Protein AF-A0ABD0Q1V4-F1 (afdb_monomer_lite)

Sequence (177 aa):
PLLLDLQPQPKQLVPVAAMATPCLLPTGIITTSSQIPTLVTSPVLCKVTPKLNPSTSCSTDTPLPSLPSKPVPMVTRQPLKRRLRHLRLNSMASRVAQQQGQAEERTALLRNFLTAQEERTRLDEQHQRKADARERRKEKTAQAMADAMGRMATALELISSKQDTIIALLQRLADKH

Radius of gyration: 46.89 Å; chains: 1; bounding box: 86×59×137 Å

Foldseek 3Di:
DDDDDDDDDDDDPDPDDPPDDDDDDDDDDDDDDDDDDDDDDDDDDDDDDDDDDDDDDDDDDDDDDDDDDDDDDPPPDDDPPDCPVVVVVCVVVVVVVVVVVVVVVVVVVVVVVVVVVVVVVVVVVVVVVVVVVVVVVVVVVVVVVVVVVVVVVVVVVVVVVVVVVVVVVVVVVVVVD

Organism: Cirrhinus mrigala (NCBI:txid683832)

Structure (mmCIF, N/CA/C/O backbone):
data_AF-A0ABD0Q1V4-F1
#
_entry.id   AF-A0ABD0Q1V4-F1
#
loop_
_atom_site.group_PDB
_atom_site.id
_atom_site.type_symbol
_atom_site.label_atom_id
_atom_site.label_alt_id
_atom_site.label_comp_id
_atom_site.label_asym_id
_atom_site.label_entity_id
_atom_site.label_seq_id
_atom_site.pdbx_PDB_ins_code
_atom_site.Cartn_x
_atom_site.Cartn_y
_atom_site.Cartn_z
_atom_site.occupancy
_atom_site.B_iso_or_equiv
_atom_site.auth_seq_id
_atom_site.auth_comp_id
_atom_site.auth_asym_id
_atom_site.auth_atom_id
_atom_site.pdbx_PDB_model_num
ATOM 1 N N . PRO A 1 1 ? -21.249 34.616 -33.218 1.00 43.22 1 PRO A N 1
ATOM 2 C CA . PRO A 1 1 ? -20.906 36.057 -33.316 1.00 43.22 1 PRO A CA 1
ATOM 3 C C . PRO A 1 1 ? -20.458 36.581 -31.937 1.00 43.22 1 PRO A C 1
ATOM 5 O O . PRO A 1 1 ? -21.297 36.814 -31.079 1.00 43.22 1 PRO A O 1
ATOM 8 N N . LEU A 1 2 ? -19.183 36.377 -31.583 1.00 42.44 2 LEU A N 1
ATOM 9 C CA . LEU A 1 2 ? -18.075 37.356 -31.671 1.00 42.44 2 LEU A CA 1
ATOM 10 C C . LEU A 1 2 ? -18.280 38.562 -30.727 1.00 42.44 2 LEU A C 1
ATOM 12 O O . LEU A 1 2 ? -19.199 39.340 -30.938 1.00 42.44 2 LEU A O 1
ATOM 16 N N . LEU A 1 3 ? -17.594 38.576 -29.573 1.00 43.97 3 LEU A N 1
ATOM 17 C CA . LEU A 1 3 ? -16.261 39.185 -29.318 1.00 43.97 3 LEU A CA 1
ATOM 18 C C . LEU A 1 3 ? -16.422 40.695 -29.030 1.00 43.97 3 LEU A C 1
ATOM 20 O O . LEU A 1 3 ? -16.755 41.443 -29.939 1.00 43.97 3 LEU A O 1
ATOM 24 N N . LEU A 1 4 ? -16.357 41.153 -27.773 1.00 47.81 4 LEU A N 1
ATOM 25 C CA . LEU A 1 4 ? -15.242 41.884 -27.115 1.00 47.81 4 LEU A CA 1
ATOM 26 C C . LEU A 1 4 ? -15.895 42.653 -25.932 1.00 47.81 4 LEU A C 1
ATOM 28 O O . LEU A 1 4 ? -17.060 43.015 -26.047 1.00 47.81 4 LEU A O 1
ATOM 32 N N . ASP A 1 5 ? -15.302 42.983 -24.789 1.00 41.81 5 ASP A N 1
ATOM 33 C CA . ASP A 1 5 ? -13.950 42.841 -24.261 1.00 41.81 5 ASP A CA 1
ATOM 34 C C . ASP A 1 5 ? -14.024 42.912 -22.721 1.00 41.81 5 ASP A C 1
ATOM 36 O O . ASP A 1 5 ? -14.937 43.512 -22.148 1.00 41.81 5 ASP A O 1
ATOM 40 N N . LEU A 1 6 ? -13.043 42.298 -22.068 1.00 45.06 6 LEU A N 1
ATOM 41 C CA . LEU A 1 6 ? -12.808 42.261 -20.627 1.00 45.06 6 LEU A CA 1
ATOM 42 C C . LEU A 1 6 ? -11.942 43.456 -20.189 1.00 45.06 6 LEU A C 1
ATOM 44 O O . LEU A 1 6 ? -10.862 43.640 -20.737 1.00 45.06 6 LEU A O 1
ATOM 48 N N . GLN A 1 7 ? -12.290 44.128 -19.084 1.00 44.94 7 GLN A N 1
ATOM 49 C CA . GLN A 1 7 ? -11.381 44.336 -17.936 1.00 44.94 7 GLN A CA 1
ATOM 50 C C . GLN A 1 7 ? -12.097 45.056 -16.782 1.00 44.94 7 GLN A C 1
ATOM 52 O O . GLN A 1 7 ? -12.839 46.009 -17.009 1.00 44.94 7 GLN A O 1
ATOM 57 N N . PRO A 1 8 ? -11.855 44.633 -15.530 1.00 46.47 8 PRO A N 1
ATOM 58 C CA . PRO A 1 8 ? -10.797 45.302 -14.773 1.00 46.47 8 PRO A CA 1
ATOM 59 C C . PRO A 1 8 ? -9.867 44.336 -14.024 1.00 46.47 8 PRO A C 1
ATOM 61 O O . PRO A 1 8 ? -10.282 43.324 -13.466 1.00 46.47 8 PRO A O 1
ATOM 64 N N . GLN A 1 9 ? -8.586 44.703 -13.998 1.00 51.25 9 GLN A N 1
ATOM 65 C CA . GLN A 1 9 ? -7.518 44.097 -13.199 1.00 51.25 9 GLN A CA 1
ATOM 66 C C . GLN A 1 9 ? -7.818 44.112 -11.694 1.00 51.25 9 GLN A C 1
ATOM 68 O O . GLN A 1 9 ? -8.135 45.166 -11.136 1.00 51.25 9 GLN A O 1
ATOM 73 N N . PRO A 1 10 ? -7.504 43.006 -11.002 1.00 49.03 10 PRO A N 1
ATOM 74 C CA . PRO A 1 10 ? -6.795 43.133 -9.741 1.00 49.03 10 PRO A CA 1
ATOM 75 C C . PRO A 1 10 ? -5.570 42.210 -9.678 1.00 49.03 10 PRO A C 1
ATOM 77 O O . PRO A 1 10 ? -5.674 40.990 -9.631 1.00 49.03 10 PRO A O 1
ATOM 80 N N . LYS A 1 11 ? -4.408 42.865 -9.599 1.00 46.91 11 LYS A N 1
ATOM 81 C CA . LYS A 1 11 ? -3.263 42.546 -8.731 1.00 46.91 11 LYS A CA 1
ATOM 82 C C . LYS A 1 11 ? -2.881 41.060 -8.647 1.00 46.91 11 LYS A C 1
ATOM 84 O O . LYS A 1 11 ? -3.355 40.318 -7.792 1.00 46.91 11 LYS A O 1
ATOM 89 N N . GLN A 1 12 ? -1.895 40.699 -9.468 1.00 48.97 12 GLN A N 1
ATOM 90 C CA . GLN A 1 12 ? -0.971 39.588 -9.232 1.00 48.97 12 GLN A CA 1
ATOM 91 C C . GLN A 1 12 ? -0.490 39.576 -7.771 1.00 48.97 12 GLN A C 1
ATOM 93 O O . GLN A 1 12 ? 0.355 40.374 -7.370 1.00 48.97 12 GLN A O 1
ATOM 98 N N . LEU A 1 13 ? -1.006 38.636 -6.985 1.00 53.12 13 LEU A N 1
ATOM 99 C CA . LEU A 1 13 ? -0.357 38.140 -5.778 1.00 53.12 13 LEU A CA 1
ATOM 100 C C . LEU A 1 13 ? 0.402 36.881 -6.184 1.00 53.12 13 LEU A C 1
ATOM 102 O O . LEU A 1 13 ? -0.150 35.787 -6.252 1.00 53.12 13 LEU A O 1
ATOM 106 N N . VAL A 1 14 ? 1.675 37.067 -6.521 1.00 54.62 14 VAL A N 1
ATOM 107 C CA . VAL A 1 14 ? 2.634 35.969 -6.639 1.00 54.62 14 VAL A CA 1
ATOM 108 C C . VAL A 1 14 ? 2.811 35.379 -5.235 1.00 54.62 14 VAL A C 1
ATOM 110 O O . VAL A 1 14 ? 3.162 36.130 -4.321 1.00 54.62 14 VAL A O 1
ATOM 113 N N . PRO A 1 15 ? 2.608 34.070 -5.011 1.00 55.38 15 PRO A N 1
ATOM 114 C CA . PRO A 1 15 ? 3.081 33.436 -3.793 1.00 55.38 15 PRO A CA 1
ATOM 115 C C . PRO A 1 15 ? 4.610 33.421 -3.861 1.00 55.38 15 PRO A C 1
ATOM 117 O O . PRO A 1 15 ? 5.211 32.615 -4.571 1.00 55.38 15 PRO A O 1
ATOM 120 N N . VAL A 1 16 ? 5.248 34.362 -3.166 1.00 54.53 16 VAL A N 1
ATOM 121 C CA . VAL A 1 16 ? 6.689 34.321 -2.914 1.00 54.53 16 VAL A CA 1
ATOM 122 C C . VAL A 1 16 ? 6.963 33.039 -2.136 1.00 54.53 16 VAL A C 1
ATOM 124 O O . VAL A 1 16 ? 6.457 32.843 -1.032 1.00 54.53 16 VAL A O 1
ATOM 127 N N . ALA A 1 17 ? 7.725 32.143 -2.755 1.00 54.28 17 ALA A N 1
ATOM 128 C CA . ALA A 1 17 ? 8.193 30.915 -2.145 1.00 54.28 17 ALA A CA 1
ATOM 129 C C . ALA A 1 17 ? 8.937 31.242 -0.842 1.00 54.28 17 ALA A C 1
ATOM 131 O O . ALA A 1 17 ? 9.959 31.929 -0.855 1.00 54.28 17 ALA A O 1
ATOM 132 N N . ALA A 1 18 ? 8.433 30.739 0.285 1.00 52.31 18 ALA A N 1
ATOM 133 C CA . ALA A 1 18 ? 9.180 30.717 1.531 1.00 52.31 18 ALA A CA 1
ATOM 134 C C . ALA A 1 18 ? 10.331 29.712 1.376 1.00 52.31 18 ALA A C 1
ATOM 136 O O . ALA A 1 18 ? 10.175 28.510 1.583 1.00 52.31 18 ALA A O 1
ATOM 137 N N . MET A 1 19 ? 11.484 30.215 0.940 1.00 51.59 19 MET A N 1
ATOM 138 C CA . MET A 1 19 ? 12.753 29.501 0.972 1.00 51.59 19 MET A CA 1
ATOM 139 C C . MET A 1 19 ? 13.145 29.314 2.439 1.00 51.59 19 MET A C 1
ATOM 141 O O . MET A 1 19 ? 13.582 30.256 3.095 1.00 51.59 19 MET A O 1
ATOM 145 N N . ALA A 1 20 ? 12.953 28.107 2.971 1.00 50.97 20 ALA A N 1
ATOM 146 C CA . ALA A 1 20 ? 13.526 27.737 4.255 1.00 50.97 20 ALA A CA 1
ATOM 147 C C . ALA A 1 20 ? 15.045 27.602 4.079 1.00 50.97 20 ALA A C 1
ATOM 149 O O . ALA A 1 20 ? 15.543 26.688 3.421 1.00 50.97 20 ALA A O 1
ATOM 150 N N . THR A 1 21 ? 15.768 28.562 4.638 1.00 59.69 21 THR A N 1
ATOM 151 C CA . THR A 1 21 ? 17.221 28.587 4.761 1.00 59.69 21 THR A CA 1
ATOM 152 C C . THR A 1 21 ? 17.714 27.381 5.571 1.00 59.69 21 THR A C 1
ATOM 154 O O . THR A 1 21 ? 17.243 27.165 6.689 1.00 59.69 21 THR A O 1
ATOM 157 N N . PRO A 1 22 ? 18.687 26.596 5.074 1.00 53.34 22 PRO A N 1
ATOM 158 C CA . PRO A 1 22 ? 19.409 25.662 5.919 1.00 53.34 22 PRO A CA 1
ATOM 159 C C . PRO A 1 22 ? 20.390 26.464 6.779 1.00 53.34 22 PRO A C 1
ATOM 161 O O . PRO A 1 22 ? 21.301 27.114 6.265 1.00 53.34 22 PRO A O 1
ATOM 164 N N . CYS A 1 23 ? 20.193 26.446 8.096 1.00 55.69 23 CYS A N 1
ATOM 165 C CA . CYS A 1 23 ? 21.126 27.047 9.043 1.00 55.69 23 CYS A CA 1
ATOM 166 C C . CYS A 1 23 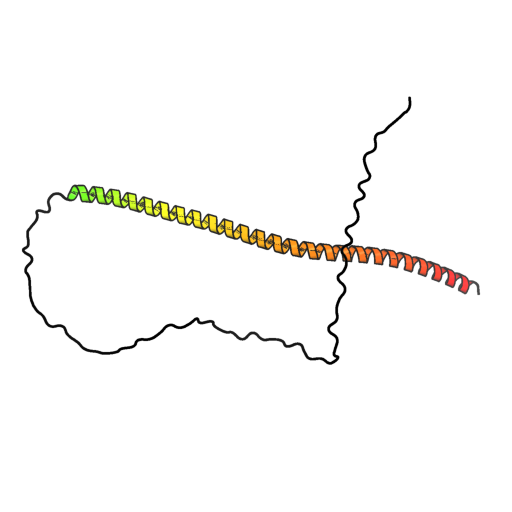? 22.460 26.289 8.993 1.00 55.69 23 CYS A C 1
ATOM 168 O O . CYS A 1 23 ? 22.610 25.212 9.571 1.00 55.69 23 CYS A O 1
ATOM 170 N N . LEU A 1 24 ? 23.424 26.860 8.274 1.00 58.19 24 LEU A N 1
ATOM 171 C CA . LEU A 1 24 ? 24.824 26.462 8.288 1.00 58.19 24 LEU A CA 1
ATOM 172 C C . LEU A 1 24 ? 25.509 27.020 9.553 1.00 58.19 24 LEU A C 1
ATOM 174 O O . LEU A 1 24 ? 25.728 28.222 9.621 1.00 58.19 24 LEU A O 1
ATOM 178 N N . LEU A 1 25 ? 25.897 26.103 10.461 1.00 61.34 25 LEU A N 1
ATOM 179 C CA . LEU A 1 25 ? 27.177 26.043 11.220 1.00 61.34 25 LEU A CA 1
ATOM 180 C C . LEU A 1 25 ? 27.446 27.144 12.298 1.00 61.34 25 LEU A C 1
ATOM 182 O O . LEU A 1 25 ? 26.962 28.260 12.152 1.00 61.34 25 LEU A O 1
ATOM 186 N N . PRO A 1 26 ? 28.182 26.863 13.413 1.00 53.41 26 PRO A N 1
ATOM 187 C CA . PRO A 1 26 ? 29.597 26.471 13.351 1.00 53.41 26 PRO A CA 1
ATOM 188 C C . PRO A 1 26 ? 30.080 25.368 14.318 1.00 53.41 26 PRO A C 1
ATOM 190 O O . PRO A 1 26 ? 29.887 25.401 15.528 1.00 53.41 26 PRO A O 1
ATOM 193 N N . THR A 1 27 ? 30.800 24.418 13.724 1.00 52.09 27 THR A N 1
ATOM 194 C CA . THR A 1 27 ? 32.202 24.095 14.039 1.00 52.09 27 THR A CA 1
ATOM 195 C C . THR A 1 27 ? 32.625 24.021 15.516 1.00 52.09 27 THR A C 1
ATOM 197 O O . THR A 1 27 ? 33.026 25.010 16.121 1.00 52.09 27 THR A O 1
ATOM 200 N N . GLY A 1 28 ? 32.706 22.786 16.018 1.00 47.50 28 GLY A N 1
ATOM 201 C CA . GLY A 1 28 ? 33.617 22.359 17.083 1.00 47.50 28 GLY A CA 1
ATOM 202 C C . GLY A 1 28 ? 34.617 21.328 16.544 1.00 47.50 28 GLY A C 1
ATOM 203 O O . GLY A 1 28 ? 34.459 20.132 16.750 1.00 47.50 28 GLY A O 1
ATOM 204 N N . ILE A 1 29 ? 35.594 21.812 15.777 1.00 62.06 29 ILE A N 1
ATOM 205 C CA . ILE A 1 29 ? 36.976 21.295 15.629 1.00 62.06 29 ILE A CA 1
ATOM 206 C C . ILE A 1 29 ? 37.485 20.835 17.018 1.00 62.06 29 ILE A C 1
ATOM 208 O O . ILE A 1 29 ? 37.253 21.561 17.975 1.00 62.06 29 ILE A O 1
ATOM 212 N N . ILE A 1 30 ? 38.158 19.716 17.318 1.00 52.66 30 ILE A N 1
ATOM 213 C CA . ILE A 1 30 ? 39.175 18.814 16.727 1.00 52.66 30 ILE A CA 1
ATOM 214 C C . ILE A 1 30 ? 39.084 17.560 17.663 1.00 52.66 30 ILE A C 1
ATOM 216 O O . ILE A 1 30 ? 38.812 17.743 18.844 1.00 52.66 30 ILE A O 1
ATOM 220 N N . THR A 1 31 ? 39.171 16.284 17.276 1.00 42.50 31 THR A N 1
ATOM 221 C CA . THR A 1 31 ? 40.415 15.517 17.092 1.00 42.50 31 THR A CA 1
ATOM 222 C C . THR A 1 31 ? 40.096 14.068 16.719 1.00 42.50 31 THR A C 1
ATOM 224 O O . THR A 1 31 ? 39.156 13.436 17.189 1.00 42.50 31 THR A O 1
ATOM 227 N N . THR A 1 32 ? 40.944 13.565 15.837 1.00 61.38 32 THR A N 1
ATOM 228 C CA . THR A 1 32 ? 41.193 12.170 15.491 1.00 61.38 32 THR A CA 1
ATOM 229 C C . THR A 1 32 ? 41.228 11.221 16.691 1.00 61.38 32 THR A C 1
ATOM 231 O O . THR A 1 32 ? 41.825 11.562 17.709 1.00 61.38 32 THR A O 1
ATOM 234 N N . SER A 1 33 ? 40.759 9.986 16.478 1.00 43.41 33 SER A N 1
ATOM 235 C CA . SER A 1 33 ? 41.461 8.730 16.811 1.00 43.41 33 SER A CA 1
ATOM 236 C C . SER A 1 33 ? 40.540 7.666 17.419 1.00 43.41 33 SER A C 1
ATOM 238 O O . SER A 1 33 ? 40.002 7.836 18.504 1.00 43.41 33 SER A O 1
ATOM 240 N N . SER A 1 34 ? 40.481 6.540 16.704 1.00 42.34 34 SER A N 1
ATOM 241 C CA . SER A 1 34 ? 40.524 5.175 17.240 1.00 42.34 34 SER A CA 1
ATOM 242 C C . SER A 1 34 ? 39.370 4.659 18.111 1.00 42.34 34 SER A C 1
ATOM 244 O O . SER A 1 34 ? 39.276 4.992 19.281 1.00 42.34 34 SER A O 1
ATOM 246 N N . GLN A 1 35 ? 38.608 3.738 17.496 1.00 59.34 35 GLN A N 1
ATOM 247 C CA . GLN A 1 35 ? 38.128 2.433 17.998 1.00 59.34 35 GLN A CA 1
ATOM 248 C C . GLN A 1 35 ? 37.440 2.330 19.381 1.00 59.34 35 GLN A C 1
ATOM 250 O O . GLN A 1 35 ? 37.555 3.165 20.261 1.00 59.34 35 GLN A O 1
ATOM 255 N N . ILE A 1 36 ? 36.856 1.141 19.596 1.00 53.62 36 ILE A N 1
ATOM 256 C CA . ILE A 1 36 ? 36.465 0.529 20.885 1.00 53.62 36 ILE A CA 1
ATOM 257 C C . ILE A 1 36 ? 34.945 0.711 21.177 1.00 53.62 36 ILE A C 1
ATOM 259 O O . ILE A 1 36 ? 34.342 1.703 20.778 1.00 53.62 36 ILE A O 1
ATOM 263 N N . PRO A 1 37 ? 34.252 -0.294 21.749 1.00 50.59 37 PRO A N 1
ATOM 264 C CA . PRO A 1 37 ? 33.746 -1.474 21.058 1.00 50.59 37 PRO A CA 1
ATOM 265 C C . PRO A 1 37 ? 32.254 -1.708 21.394 1.00 50.59 37 PRO A C 1
ATOM 267 O O . PRO A 1 37 ? 31.644 -1.049 22.236 1.00 50.59 37 PRO A O 1
ATOM 270 N N . THR A 1 38 ? 31.648 -2.711 20.773 1.00 55.84 38 THR A N 1
ATOM 271 C CA . THR A 1 38 ? 30.322 -3.220 21.137 1.00 55.84 38 THR A CA 1
ATOM 272 C C . THR A 1 38 ? 30.344 -3.793 22.564 1.00 55.84 38 THR A C 1
ATOM 274 O O . THR A 1 38 ? 30.820 -4.905 22.774 1.00 55.84 38 THR A O 1
ATOM 277 N N . LEU A 1 39 ? 29.838 -3.054 23.558 1.00 48.53 39 LEU A N 1
ATOM 278 C CA . LEU A 1 39 ? 29.559 -3.596 24.892 1.00 48.53 39 LEU A CA 1
ATOM 279 C C . LEU A 1 39 ? 28.113 -4.096 24.947 1.00 48.53 39 LEU A C 1
ATOM 281 O O . LEU A 1 39 ? 27.155 -3.327 25.012 1.00 48.53 39 LEU A O 1
ATOM 285 N N . VAL A 1 40 ? 27.983 -5.420 24.894 1.00 53.19 40 VAL A N 1
ATOM 286 C CA . VAL A 1 40 ? 26.767 -6.161 25.224 1.00 53.19 40 VAL A CA 1
ATOM 287 C C . VAL A 1 40 ? 26.559 -6.059 26.735 1.00 53.19 40 VAL A C 1
ATOM 289 O O . VAL A 1 40 ? 27.326 -6.628 27.509 1.00 53.19 40 VAL A O 1
ATOM 292 N N . THR A 1 41 ? 25.521 -5.345 27.163 1.00 46.09 41 THR A N 1
ATOM 293 C CA . THR A 1 41 ? 25.112 -5.309 28.572 1.00 46.09 41 THR A CA 1
ATOM 294 C C . THR A 1 41 ? 24.092 -6.417 28.828 1.00 46.09 41 THR A C 1
ATOM 296 O O . THR A 1 41 ? 22.956 -6.358 28.363 1.00 46.09 41 THR A O 1
ATOM 299 N N . SER A 1 42 ? 24.528 -7.441 29.563 1.00 45.56 42 SER A N 1
ATOM 300 C CA . SER A 1 42 ? 23.693 -8.505 30.135 1.00 45.56 42 SER A CA 1
ATOM 301 C C . SER A 1 42 ? 22.731 -7.944 31.201 1.00 45.56 42 SER A C 1
ATOM 303 O O . SER A 1 42 ? 23.135 -7.049 31.950 1.00 45.56 42 SER A O 1
ATOM 305 N N . PRO A 1 43 ? 21.482 -8.439 31.326 1.00 54.41 43 PRO A N 1
ATOM 306 C CA . PRO A 1 43 ? 20.559 -7.968 32.349 1.00 54.41 43 PRO A CA 1
ATOM 307 C C . PRO A 1 43 ? 20.801 -8.708 33.673 1.00 54.41 43 PRO A C 1
ATOM 309 O O . PRO A 1 43 ? 20.554 -9.908 33.781 1.00 54.41 43 PRO A O 1
ATOM 312 N N . VAL A 1 44 ? 21.229 -7.981 34.709 1.00 46.31 44 VAL A N 1
ATOM 313 C CA . VAL A 1 44 ? 21.154 -8.454 36.098 1.00 46.31 44 VAL A CA 1
ATOM 314 C C . VAL A 1 44 ? 19.947 -7.818 36.785 1.00 46.31 44 VAL A C 1
ATOM 316 O O . VAL A 1 44 ? 19.738 -6.608 36.774 1.00 46.31 44 VAL A O 1
ATOM 319 N N . LEU A 1 45 ? 19.151 -8.711 37.359 1.00 51.16 45 LEU A N 1
ATOM 320 C CA . LEU A 1 45 ? 17.968 -8.532 38.186 1.00 51.16 45 LEU A CA 1
ATOM 321 C C . LEU A 1 45 ? 18.227 -7.590 39.381 1.00 51.16 45 LEU A C 1
ATOM 323 O O . LEU A 1 45 ? 19.002 -7.935 40.269 1.00 51.16 45 LEU A O 1
ATOM 327 N N . CYS A 1 46 ? 17.512 -6.464 39.471 1.00 37.97 46 CYS A N 1
ATOM 328 C CA . CYS A 1 46 ? 17.480 -5.637 40.683 1.00 37.97 46 CYS A CA 1
ATOM 329 C C . CYS A 1 46 ? 16.038 -5.406 41.148 1.00 37.97 46 CYS A C 1
ATOM 331 O O . CYS A 1 46 ? 15.246 -4.724 40.498 1.00 37.97 46 CYS A O 1
ATOM 333 N N . LYS A 1 47 ? 15.715 -5.997 42.306 1.00 44.81 47 LYS A N 1
ATOM 334 C CA . LYS A 1 47 ? 14.527 -5.696 43.110 1.00 44.81 47 LYS A CA 1
ATOM 335 C C . LYS A 1 47 ? 14.598 -4.249 43.606 1.00 44.81 47 LYS A C 1
ATOM 337 O O . LYS A 1 47 ? 15.628 -3.829 44.125 1.00 44.81 47 LYS A O 1
ATOM 342 N N . VAL A 1 48 ? 13.487 -3.526 43.504 1.00 41.28 48 VAL A N 1
ATOM 343 C CA . VAL A 1 48 ? 13.322 -2.183 44.073 1.00 41.28 48 VAL A CA 1
ATOM 344 C C . VAL A 1 48 ? 12.611 -2.288 45.421 1.00 41.28 48 VAL A C 1
ATOM 346 O O . VAL A 1 48 ? 11.518 -2.844 45.512 1.00 41.28 48 VAL A O 1
ATOM 349 N N . THR A 1 49 ? 13.219 -1.712 46.454 1.00 49.34 49 THR A N 1
ATOM 350 C CA . THR A 1 49 ? 12.567 -1.264 47.692 1.00 49.34 49 THR A CA 1
ATOM 351 C C . THR A 1 49 ? 12.547 0.272 47.721 1.00 49.34 49 THR A C 1
ATOM 353 O O . THR A 1 49 ? 13.502 0.906 47.272 1.00 49.34 49 THR A O 1
ATOM 356 N N . PRO A 1 50 ? 11.503 0.899 48.287 1.00 47.22 50 PRO A N 1
ATOM 357 C CA . PRO A 1 50 ? 11.586 2.241 48.872 1.00 47.22 50 PRO A CA 1
ATOM 358 C C . PRO A 1 50 ? 11.333 2.142 50.393 1.00 47.22 50 PRO A C 1
ATOM 360 O O . PRO A 1 50 ? 10.454 1.404 50.820 1.00 47.22 50 PRO A O 1
ATOM 363 N N . LYS A 1 51 ? 12.172 2.669 51.292 1.00 38.62 51 LYS A N 1
ATOM 364 C CA . LYS A 1 51 ? 12.554 4.060 51.639 1.00 38.62 51 LYS A CA 1
ATOM 365 C C . LYS A 1 51 ? 11.984 4.394 53.036 1.00 38.62 51 LYS A C 1
ATOM 367 O O . LYS A 1 51 ? 10.824 4.127 53.316 1.00 38.62 51 LYS A O 1
ATOM 372 N N . LEU A 1 52 ? 12.868 4.906 53.898 1.00 40.88 52 LEU A N 1
ATOM 373 C CA . LEU A 1 52 ? 12.789 5.012 55.365 1.00 40.88 52 LEU A CA 1
ATOM 374 C C . LEU A 1 52 ? 11.694 5.938 55.929 1.00 40.88 52 LEU A C 1
ATOM 376 O O . LEU A 1 52 ? 11.433 6.992 55.354 1.00 40.88 52 LEU A O 1
ATOM 380 N N . ASN A 1 53 ? 11.232 5.626 57.152 1.00 40.41 53 ASN A N 1
ATOM 381 C CA . ASN A 1 53 ? 11.143 6.582 58.275 1.00 40.41 53 ASN A CA 1
ATOM 382 C C . ASN A 1 53 ? 11.053 5.851 59.646 1.00 40.41 53 ASN A C 1
ATOM 384 O O . ASN A 1 53 ? 10.884 4.632 59.642 1.00 40.41 53 ASN A O 1
ATOM 388 N N . PRO A 1 54 ? 11.290 6.517 60.800 1.00 49.50 54 PRO A N 1
ATOM 389 C CA . PRO A 1 54 ? 12.221 6.032 61.816 1.00 49.50 54 PRO A CA 1
ATOM 390 C C . PRO A 1 54 ? 11.559 5.496 63.102 1.00 49.50 54 PRO A C 1
ATOM 392 O O . PRO A 1 54 ? 10.480 5.919 63.497 1.00 49.50 54 PRO A O 1
ATOM 395 N N . SER A 1 55 ? 12.289 4.569 63.730 1.00 42.47 55 SER A N 1
ATOM 396 C CA . SER A 1 55 ? 12.462 4.254 65.159 1.00 42.47 55 SER A CA 1
ATOM 397 C C . SER A 1 55 ? 11.367 4.623 66.169 1.00 42.47 55 SER A C 1
ATOM 399 O O . SER A 1 55 ? 11.080 5.796 66.365 1.00 42.47 55 SER A O 1
ATOM 401 N N . THR A 1 56 ? 10.929 3.648 66.978 1.00 35.38 56 THR A N 1
ATOM 402 C CA . THR A 1 56 ? 11.259 3.573 68.423 1.00 35.38 56 THR A CA 1
ATOM 403 C C . THR A 1 56 ? 10.896 2.180 68.951 1.00 35.38 56 THR A C 1
ATOM 405 O O . THR A 1 56 ? 9.755 1.737 68.875 1.00 35.38 56 THR A O 1
ATOM 408 N N . SER A 1 57 ? 11.908 1.487 69.462 1.00 40.28 57 SER A N 1
ATOM 409 C CA . SER A 1 57 ? 11.828 0.223 70.193 1.00 40.28 57 SER A CA 1
ATOM 410 C C . SER A 1 57 ? 11.551 0.508 71.666 1.00 40.28 57 SER A C 1
ATOM 412 O O . SER A 1 57 ? 12.179 1.417 72.193 1.00 40.28 57 SER A O 1
ATOM 414 N N . CYS A 1 58 ? 10.727 -0.308 72.330 1.00 34.25 58 CYS A N 1
ATOM 415 C CA . CYS A 1 58 ? 10.952 -0.714 73.721 1.00 34.25 58 CYS A CA 1
ATOM 416 C C . CYS A 1 58 ? 10.160 -1.988 74.052 1.00 34.25 58 CYS A C 1
ATOM 418 O O . CYS A 1 58 ? 8.933 -2.005 74.077 1.00 34.25 58 CYS A O 1
ATOM 420 N N . SER A 1 59 ? 10.930 -3.044 74.307 1.00 37.12 59 SER A N 1
ATOM 421 C CA . SER A 1 59 ? 10.609 -4.196 75.149 1.00 37.12 59 SER A CA 1
ATOM 422 C C . SER A 1 59 ? 10.127 -3.752 76.537 1.00 37.12 59 SER A C 1
ATOM 424 O O . SER A 1 59 ? 10.566 -2.695 76.991 1.00 37.12 59 SER A O 1
ATOM 426 N N . THR A 1 60 ? 9.281 -4.545 77.211 1.00 35.12 60 THR A N 1
ATOM 427 C CA . THR A 1 60 ? 9.445 -5.010 78.613 1.00 35.12 60 THR A CA 1
ATOM 428 C C . THR A 1 60 ? 8.197 -5.793 79.054 1.00 35.12 60 THR A C 1
ATOM 430 O O . THR A 1 60 ? 7.082 -5.278 79.025 1.00 35.12 60 THR A O 1
ATOM 433 N N . ASP A 1 61 ? 8.417 -7.040 79.476 1.00 43.38 61 ASP A N 1
ATOM 434 C CA . ASP A 1 61 ? 7.507 -7.885 80.258 1.00 43.38 61 ASP A CA 1
ATOM 435 C C . ASP A 1 61 ? 7.090 -7.223 81.578 1.00 43.38 61 ASP A C 1
ATOM 437 O O . ASP A 1 61 ? 7.953 -6.722 82.293 1.00 43.38 61 ASP A O 1
ATOM 441 N N . THR A 1 62 ? 5.817 -7.321 81.986 1.00 42.53 62 THR A N 1
ATOM 442 C CA . THR A 1 62 ? 5.419 -7.624 83.387 1.00 42.53 62 THR A CA 1
ATOM 443 C C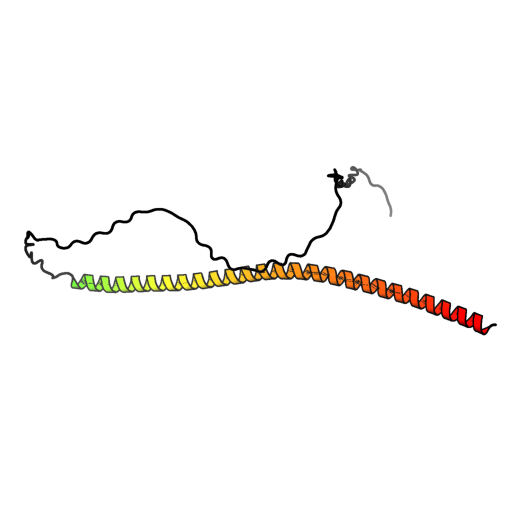 . THR A 1 62 ? 3.896 -7.849 83.527 1.00 42.53 62 THR A C 1
ATOM 445 O O . THR A 1 62 ? 3.124 -7.322 82.725 1.00 42.53 62 THR A O 1
ATOM 448 N N . PRO A 1 63 ? 3.440 -8.652 84.517 1.00 51.62 63 PRO A N 1
ATOM 449 C CA . PRO A 1 63 ? 2.069 -9.153 84.630 1.00 51.62 63 PRO A CA 1
ATOM 450 C C . PRO A 1 63 ? 1.186 -8.380 85.635 1.00 51.62 63 PRO A C 1
ATOM 452 O O . PRO A 1 63 ? 1.674 -7.599 86.446 1.00 51.62 63 PRO A O 1
ATOM 455 N N . LEU A 1 64 ? -0.102 -8.763 85.636 1.00 51.31 64 LEU A N 1
ATOM 456 C CA . LEU A 1 64 ? -1.174 -8.498 86.616 1.00 51.31 64 LEU A CA 1
ATOM 457 C C . LEU A 1 64 ? -1.789 -7.085 86.666 1.00 51.31 64 LEU A C 1
ATOM 459 O O . LEU A 1 64 ? -1.101 -6.095 86.884 1.00 51.31 64 LEU A O 1
ATOM 463 N N . PRO A 1 65 ? -3.131 -7.025 86.683 1.00 46.81 65 PRO A N 1
ATOM 464 C CA . PRO A 1 65 ? -3.840 -6.008 87.442 1.00 46.81 65 PRO A CA 1
ATOM 465 C C . PRO A 1 65 ? -4.727 -6.633 88.528 1.00 46.81 65 PRO A C 1
ATOM 467 O O . PRO A 1 65 ? -5.504 -7.563 88.304 1.00 46.81 65 PRO A O 1
ATOM 470 N N . SER A 1 66 ? -4.589 -6.083 89.727 1.00 42.28 66 SER A N 1
ATOM 471 C CA . SER A 1 66 ? -5.427 -6.288 90.901 1.00 42.28 66 SER A CA 1
ATOM 472 C C . SER A 1 66 ? -6.812 -5.631 90.755 1.00 42.28 66 SER A C 1
ATOM 474 O O . SER A 1 66 ? -6.980 -4.600 90.108 1.00 42.28 66 SER A O 1
ATOM 476 N N . LEU A 1 67 ? -7.807 -6.243 91.408 1.00 43.38 67 LEU A N 1
ATOM 477 C CA . LEU A 1 67 ? -9.122 -5.679 91.768 1.00 43.38 67 LEU A CA 1
ATOM 478 C C . LEU A 1 67 ? -8.963 -4.375 92.588 1.00 43.38 67 LEU A C 1
ATOM 480 O O . LEU A 1 67 ? -7.987 -4.297 93.338 1.00 43.38 67 LEU A O 1
ATOM 484 N N . PRO A 1 68 ? -9.911 -3.398 92.558 1.00 45.72 68 PRO A N 1
ATOM 485 C CA . PRO A 1 68 ? -11.255 -3.623 93.116 1.00 45.72 68 PRO A CA 1
ATOM 486 C C . PRO A 1 68 ? -12.439 -2.775 92.574 1.00 45.72 68 PRO A C 1
ATOM 488 O O . PRO A 1 68 ? -12.301 -1.795 91.853 1.00 45.72 68 PRO A O 1
ATOM 491 N N . SER A 1 69 ? -13.614 -3.132 93.111 1.00 39.47 69 SER A N 1
ATOM 492 C CA . SER A 1 69 ? -14.831 -2.331 93.354 1.00 39.47 69 SER A CA 1
ATOM 493 C C . SER A 1 69 ? -15.976 -2.355 92.321 1.00 39.47 69 SER A C 1
ATOM 495 O O . SER A 1 69 ? -15.941 -1.782 91.239 1.00 39.47 69 SER A O 1
ATOM 497 N N . LYS A 1 70 ? -17.047 -3.036 92.759 1.00 51.31 70 LYS A N 1
ATOM 498 C CA . LYS A 1 70 ? -18.439 -2.982 92.288 1.00 51.31 70 LYS A CA 1
ATOM 499 C C . LYS A 1 70 ? -18.919 -1.538 92.075 1.00 51.31 70 LYS A C 1
ATOM 501 O O . LYS A 1 70 ? -18.651 -0.683 92.916 1.00 51.31 70 LYS A O 1
ATOM 506 N N . PRO A 1 71 ? -19.831 -1.340 91.113 1.00 47.97 71 PRO A N 1
ATOM 507 C CA . PRO A 1 71 ? -21.194 -1.014 91.526 1.00 47.97 71 PRO A CA 1
ATOM 508 C C . PRO A 1 71 ? -22.239 -1.938 90.891 1.00 47.97 71 PRO A C 1
ATOM 510 O O . PRO A 1 71 ? -22.156 -2.352 89.739 1.00 47.97 71 PRO A O 1
ATOM 513 N N . VAL A 1 72 ? -23.241 -2.257 91.702 1.00 54.25 72 VAL A N 1
ATOM 514 C CA . VAL A 1 72 ? -24.460 -2.988 91.355 1.00 54.25 72 VAL A CA 1
ATOM 515 C C . VAL A 1 72 ? -25.258 -2.199 90.307 1.00 54.25 72 VAL A C 1
ATOM 517 O O . VAL A 1 72 ? -25.666 -1.080 90.613 1.00 54.25 72 VAL A O 1
ATOM 520 N N . PRO A 1 73 ? -25.583 -2.751 89.123 1.00 49.62 73 PRO A N 1
ATOM 521 C CA . PRO A 1 73 ? -26.707 -2.252 88.356 1.00 49.62 73 PRO A CA 1
ATOM 522 C C . PRO A 1 73 ? -27.964 -2.951 88.876 1.00 49.62 73 PRO A C 1
ATOM 524 O O . PRO A 1 73 ? -28.146 -4.159 88.709 1.00 49.62 73 PRO A O 1
ATOM 527 N N . MET A 1 74 ? -28.826 -2.183 89.545 1.00 54.66 74 MET A N 1
ATOM 528 C CA . MET A 1 74 ? -30.194 -2.599 89.834 1.00 54.66 74 MET A CA 1
ATOM 529 C C . MET A 1 74 ? -30.842 -3.102 88.544 1.00 54.66 74 MET A C 1
ATOM 531 O O . MET A 1 74 ? -30.937 -2.385 87.550 1.00 54.66 74 MET A O 1
ATOM 535 N N . VAL A 1 75 ? -31.318 -4.343 88.584 1.00 51.12 75 VAL A N 1
ATOM 536 C CA . VAL A 1 75 ? -32.179 -4.919 87.557 1.00 51.12 75 VAL A CA 1
ATOM 537 C C . VAL A 1 75 ? -33.532 -4.216 87.641 1.00 51.12 75 VAL A C 1
ATOM 539 O O . VAL A 1 75 ? -34.435 -4.647 88.35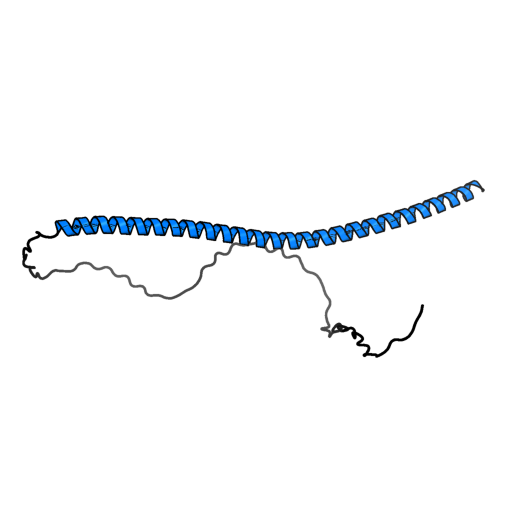5 1.00 51.12 75 VAL A O 1
ATOM 542 N N . THR A 1 76 ? -33.700 -3.126 86.899 1.00 48.97 76 THR A N 1
ATOM 543 C CA . THR A 1 76 ? -35.028 -2.623 86.552 1.00 48.97 76 THR A CA 1
ATOM 544 C C . THR A 1 76 ? -35.582 -3.506 85.444 1.00 48.97 76 THR A C 1
ATOM 546 O O . THR A 1 76 ? -35.240 -3.392 84.268 1.00 48.97 76 THR A O 1
ATOM 549 N N . ARG A 1 77 ? -36.446 -4.446 85.838 1.00 53.88 77 ARG A N 1
ATOM 550 C CA . ARG A 1 77 ? -37.251 -5.241 84.911 1.00 53.88 77 ARG A CA 1
ATOM 551 C C . ARG A 1 77 ? -38.191 -4.314 84.140 1.00 53.88 77 ARG A C 1
ATOM 553 O O . ARG A 1 77 ? -39.285 -4.014 84.608 1.00 53.88 77 ARG A O 1
ATOM 560 N N . GLN A 1 78 ? -37.783 -3.879 82.950 1.00 58.47 78 GLN A N 1
ATOM 561 C CA . GLN A 1 78 ? -38.721 -3.299 81.994 1.00 58.47 78 GLN A CA 1
ATOM 562 C C . GLN A 1 78 ? -39.556 -4.408 81.329 1.00 58.47 78 GLN A C 1
ATOM 564 O O . GLN A 1 78 ? -39.004 -5.422 80.888 1.00 58.47 78 GLN A O 1
ATOM 569 N N . PRO A 1 79 ? -40.885 -4.238 81.223 1.00 53.47 79 PRO A N 1
ATOM 570 C CA . PRO A 1 79 ? -41.752 -5.222 80.594 1.00 53.47 79 PRO A CA 1
ATOM 571 C C . PRO A 1 79 ? -41.521 -5.270 79.075 1.00 53.47 79 PRO A C 1
ATOM 573 O O . PRO A 1 79 ? -41.946 -4.405 78.309 1.00 53.47 79 PRO A O 1
ATOM 576 N N . LEU A 1 80 ? -40.883 -6.352 78.628 1.00 60.97 80 LEU A N 1
ATOM 577 C CA . LEU A 1 80 ? -40.731 -6.783 77.234 1.00 60.97 80 LEU A CA 1
ATOM 578 C C . LEU A 1 80 ? -42.084 -7.208 76.630 1.00 60.97 80 LEU A C 1
ATOM 580 O O . LEU A 1 80 ? -42.320 -8.378 76.339 1.00 60.97 80 LEU A O 1
ATOM 584 N N . LYS A 1 81 ? -43.026 -6.279 76.449 1.00 61.38 81 LYS A N 1
ATOM 585 C CA . LYS A 1 81 ? -44.338 -6.603 75.855 1.00 61.38 81 LYS A CA 1
ATOM 586 C C . LYS A 1 81 ? -44.860 -5.502 74.929 1.00 61.38 81 LYS A C 1
ATOM 588 O O . LYS A 1 81 ? -46.000 -5.076 75.048 1.00 61.38 81 LYS A O 1
ATOM 593 N N . ARG A 1 82 ? -44.054 -5.057 73.955 1.00 58.03 82 ARG A N 1
ATOM 594 C CA . ARG A 1 82 ? -44.588 -4.373 72.752 1.00 58.03 82 ARG A CA 1
ATOM 595 C C . ARG A 1 82 ? -43.652 -4.341 71.536 1.00 58.03 82 ARG A C 1
ATOM 597 O O . ARG A 1 82 ? -43.730 -3.435 70.720 1.00 58.03 82 ARG A O 1
ATOM 604 N N . ARG A 1 83 ? -42.763 -5.329 71.373 1.00 55.72 83 ARG A N 1
ATOM 605 C CA . ARG A 1 83 ? -41.785 -5.337 70.262 1.00 55.72 83 ARG A CA 1
ATOM 606 C C . ARG A 1 83 ? -42.050 -6.332 69.132 1.00 55.72 83 ARG A C 1
ATOM 608 O O . ARG A 1 83 ? -41.377 -6.271 68.112 1.00 55.72 83 ARG A O 1
ATOM 615 N N . LEU A 1 84 ? -43.062 -7.193 69.236 1.00 54.53 84 LEU A N 1
ATOM 616 C CA . LEU A 1 84 ? -43.229 -8.272 68.254 1.00 54.53 84 LEU A CA 1
ATOM 617 C C . LEU A 1 84 ? -43.702 -7.788 66.866 1.00 54.53 84 LEU A C 1
ATOM 619 O O . LEU A 1 84 ? -43.291 -8.348 65.854 1.00 54.53 84 LEU A O 1
ATOM 623 N N . ARG A 1 85 ? -44.507 -6.714 66.792 1.00 56.59 85 ARG A N 1
ATOM 624 C CA . ARG A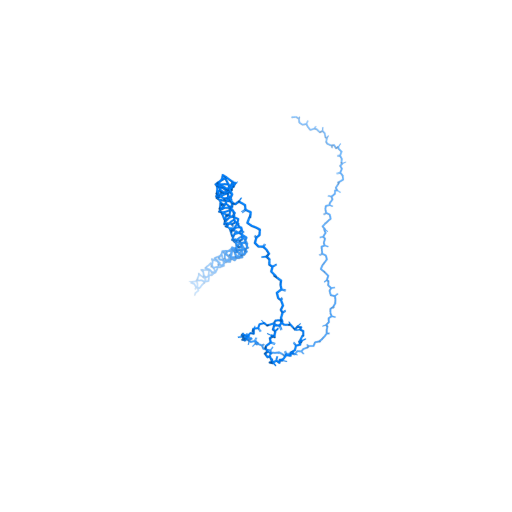 1 85 ? -44.986 -6.167 65.503 1.00 56.59 85 ARG A CA 1
ATOM 625 C C . ARG A 1 85 ? -43.919 -5.337 64.774 1.00 56.59 85 ARG A 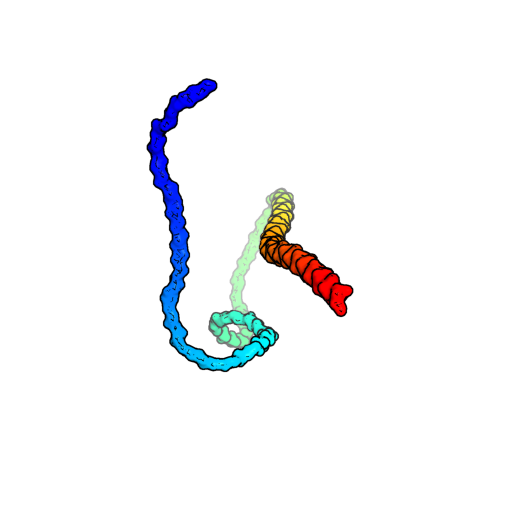C 1
ATOM 627 O O . ARG A 1 85 ? -43.811 -5.429 63.557 1.00 56.59 85 ARG A O 1
ATOM 634 N N . HIS A 1 86 ? -43.079 -4.611 65.516 1.00 54.28 86 HIS A N 1
ATOM 635 C CA . HIS A 1 86 ? -41.972 -3.830 64.948 1.00 54.28 86 HIS A CA 1
ATOM 636 C C . HIS A 1 86 ? -40.796 -4.705 64.499 1.00 54.28 86 HIS A C 1
ATOM 638 O O . HIS A 1 86 ? -40.200 -4.417 63.468 1.00 54.28 86 HIS A O 1
ATOM 644 N N . LEU A 1 87 ? -40.499 -5.814 65.192 1.00 57.09 87 LEU A N 1
ATOM 645 C CA . LEU A 1 87 ? -39.469 -6.751 64.724 1.00 57.09 87 LEU A CA 1
ATOM 646 C C . LEU A 1 87 ? -39.836 -7.408 63.382 1.00 57.09 87 LEU A C 1
ATOM 648 O O . LEU A 1 87 ? -38.956 -7.588 62.545 1.00 57.09 87 LEU A O 1
ATOM 652 N N . ARG A 1 88 ? -41.115 -7.735 63.137 1.00 58.53 88 ARG A N 1
ATOM 653 C CA . ARG A 1 88 ? -41.541 -8.319 61.851 1.00 58.53 88 ARG A CA 1
ATOM 654 C C . ARG A 1 88 ? -41.474 -7.330 60.686 1.00 58.53 88 ARG A C 1
ATOM 656 O O . ARG A 1 88 ? -41.004 -7.709 59.617 1.00 58.53 88 ARG A O 1
ATOM 663 N N . LEU A 1 89 ? -41.898 -6.082 60.892 1.00 60.12 89 LEU A N 1
ATOM 664 C CA . LEU A 1 89 ? -41.807 -5.033 59.869 1.00 60.12 89 LEU A CA 1
ATOM 665 C C . LEU A 1 89 ? -40.350 -4.655 59.574 1.00 60.12 89 LEU A C 1
ATOM 667 O O . LEU A 1 89 ? -39.978 -4.563 58.410 1.00 60.12 89 LEU A O 1
ATOM 671 N N . ASN A 1 90 ? -39.500 -4.562 60.601 1.00 62.78 90 ASN A N 1
ATOM 672 C CA . ASN A 1 90 ? -38.067 -4.321 60.419 1.00 62.78 90 ASN A CA 1
ATOM 673 C C . ASN A 1 90 ? -37.371 -5.493 59.717 1.00 62.78 90 ASN A C 1
ATOM 675 O O . ASN A 1 90 ? -36.455 -5.270 58.938 1.00 62.78 90 ASN A O 1
ATOM 679 N N . SER A 1 91 ? -37.813 -6.736 59.939 1.00 69.12 91 SER A N 1
ATOM 680 C CA . SER A 1 91 ? -37.259 -7.909 59.253 1.00 69.12 91 SER A CA 1
ATOM 681 C C . SER A 1 91 ? -37.636 -7.953 57.767 1.00 69.12 91 SER A C 1
ATOM 683 O O . SER A 1 91 ? -36.804 -8.315 56.942 1.00 69.12 91 SER A O 1
ATOM 685 N N . MET A 1 92 ? -38.853 -7.537 57.402 1.00 71.62 92 MET A N 1
ATOM 686 C CA . MET A 1 92 ? -39.271 -7.434 55.997 1.00 71.62 92 MET A CA 1
ATOM 687 C C . MET A 1 92 ? -38.623 -6.234 55.296 1.00 71.62 92 MET A C 1
ATOM 689 O O . MET A 1 92 ? -38.068 -6.399 54.215 1.00 71.62 92 MET A O 1
ATOM 693 N N . ALA A 1 93 ? -38.598 -5.060 55.934 1.00 71.62 93 ALA A N 1
ATOM 694 C CA . ALA A 1 93 ? -37.928 -3.871 55.403 1.00 71.62 93 ALA A CA 1
ATOM 695 C C . ALA A 1 93 ? -36.411 -4.081 55.246 1.00 71.62 93 ALA A C 1
ATOM 697 O O . ALA A 1 93 ? -35.843 -3.716 54.223 1.00 71.62 93 ALA A O 1
ATOM 698 N N . SER A 1 94 ? -35.763 -4.747 56.209 1.00 74.75 94 SER A N 1
ATOM 699 C CA . SER A 1 94 ? -34.347 -5.122 56.121 1.00 74.75 94 SER A CA 1
ATOM 700 C C . SER A 1 94 ? -34.085 -6.120 54.992 1.00 74.75 94 SER A C 1
ATOM 702 O O . SER A 1 94 ? -33.112 -5.952 54.267 1.00 74.75 94 SER A O 1
ATOM 704 N N . ARG A 1 95 ? -34.965 -7.109 54.776 1.00 76.62 95 ARG A N 1
ATOM 705 C CA . ARG A 1 95 ? -34.843 -8.043 53.643 1.00 76.62 95 ARG A CA 1
ATOM 706 C C . ARG A 1 95 ? -35.010 -7.351 52.292 1.00 76.62 95 ARG A C 1
ATOM 708 O O . ARG A 1 95 ? -34.307 -7.716 51.358 1.00 76.62 95 ARG A O 1
ATOM 715 N N . VAL A 1 96 ? -35.914 -6.377 52.178 1.00 77.62 96 VAL A N 1
ATOM 716 C CA . VAL A 1 96 ? -36.105 -5.598 50.941 1.00 77.62 96 VAL A CA 1
ATOM 717 C C . VAL A 1 96 ? -34.906 -4.683 50.687 1.00 77.62 96 VAL A C 1
ATOM 719 O O . VAL A 1 96 ? -34.351 -4.718 49.595 1.00 77.62 96 VAL A O 1
ATOM 722 N N . ALA A 1 97 ? -34.437 -3.947 51.699 1.00 78.00 97 ALA A N 1
ATOM 723 C CA . ALA A 1 97 ? -33.246 -3.102 51.585 1.00 78.00 97 ALA A CA 1
ATOM 724 C C . ALA A 1 97 ? -31.987 -3.916 51.241 1.00 78.00 97 ALA A C 1
ATOM 726 O O . ALA A 1 97 ? -31.184 -3.507 50.407 1.00 78.00 97 ALA A O 1
ATOM 727 N N . GLN A 1 98 ? -31.839 -5.108 51.826 1.00 81.12 98 GLN A N 1
ATOM 728 C CA . GLN A 1 98 ? -30.733 -6.011 51.520 1.00 81.12 98 GLN A CA 1
ATOM 729 C C . GLN A 1 98 ? -30.835 -6.582 50.100 1.00 81.12 98 GLN A C 1
ATOM 731 O O . GLN A 1 98 ? -29.823 -6.665 49.412 1.00 81.12 98 GLN A O 1
ATOM 736 N N . GLN A 1 99 ? -32.034 -6.933 49.624 1.00 81.50 99 GLN A N 1
ATOM 737 C CA . GLN A 1 99 ? -32.226 -7.361 48.233 1.00 81.50 99 GLN A CA 1
ATOM 738 C C . GLN A 1 99 ? -31.945 -6.235 47.235 1.00 81.50 99 GLN A C 1
ATOM 740 O O . GLN A 1 99 ? -31.339 -6.490 46.197 1.00 81.50 99 GLN A O 1
ATOM 745 N N . GLN A 1 100 ? -32.331 -5.001 47.557 1.00 84.00 100 GLN A N 1
ATOM 746 C CA . GLN A 1 100 ? -32.065 -3.845 46.709 1.00 84.00 100 GLN A CA 1
ATOM 747 C C . GLN A 1 100 ? -30.571 -3.504 46.655 1.00 84.00 100 GLN A C 1
ATOM 749 O O . GLN A 1 100 ? -30.040 -3.345 45.562 1.00 84.00 100 GLN A O 1
ATOM 754 N N . GLY A 1 101 ? -29.864 -3.515 47.791 1.00 86.38 101 GLY A N 1
ATOM 755 C CA . GLY A 1 101 ? -28.407 -3.337 47.810 1.00 86.38 101 GLY A CA 1
ATOM 756 C C . GLY A 1 101 ? -27.664 -4.435 47.038 1.00 86.38 101 GLY A C 1
ATOM 757 O O . GLY A 1 101 ? -26.730 -4.152 46.295 1.00 86.38 101 GLY A O 1
ATOM 758 N N . GLN A 1 102 ? -28.130 -5.685 47.131 1.00 89.31 102 GLN A N 1
ATOM 759 C CA . GLN A 1 102 ? -27.587 -6.807 46.353 1.00 89.31 102 GLN A CA 1
ATOM 760 C C . GLN A 1 102 ? -27.864 -6.672 44.847 1.00 89.31 102 GLN A C 1
ATOM 762 O O . GLN A 1 102 ? -27.022 -7.028 44.022 1.00 89.31 102 GLN A O 1
ATOM 767 N N . ALA A 1 103 ? -29.035 -6.162 44.462 1.00 88.44 103 ALA A N 1
ATOM 768 C CA . ALA A 1 103 ? -29.348 -5.874 43.066 1.00 88.44 103 ALA A CA 1
ATOM 769 C C . ALA A 1 103 ? -28.476 -4.728 42.527 1.00 88.44 103 ALA A C 1
ATOM 771 O O . ALA A 1 103 ? -27.901 -4.854 41.447 1.00 88.44 103 ALA A O 1
ATOM 772 N N . GLU A 1 104 ? -28.310 -3.650 43.292 1.00 92.31 104 GLU A N 1
ATOM 773 C CA . GLU A 1 104 ? -27.445 -2.523 42.936 1.00 92.31 104 GLU A CA 1
ATOM 774 C C . GLU A 1 104 ? -25.984 -2.959 42.771 1.00 92.31 104 GLU A C 1
ATOM 776 O O . GLU A 1 104 ? -25.372 -2.636 41.753 1.00 92.31 104 GLU A O 1
ATOM 781 N N . GLU A 1 105 ? -25.458 -3.780 43.683 1.00 93.81 105 GLU A N 1
ATOM 782 C CA . GLU A 1 105 ? -24.112 -4.356 43.587 1.00 93.81 105 GLU A CA 1
ATOM 783 C C . GLU A 1 105 ? -23.936 -5.173 42.297 1.00 93.81 105 GLU A C 1
ATOM 785 O O . GLU A 1 105 ? -22.987 -4.958 41.540 1.00 93.81 105 GLU A O 1
ATOM 790 N N . ARG A 1 106 ? -24.898 -6.045 41.969 1.00 92.94 106 ARG A N 1
ATOM 791 C CA . ARG A 1 106 ? -24.879 -6.823 40.718 1.00 92.94 106 ARG A CA 1
ATOM 792 C C . ARG A 1 106 ? -24.909 -5.925 39.483 1.00 92.94 106 ARG A C 1
ATOM 794 O O . ARG A 1 106 ? -24.165 -6.168 38.535 1.00 92.94 106 ARG A O 1
ATOM 801 N N . THR A 1 107 ? -25.724 -4.868 39.486 1.00 94.94 107 THR A N 1
ATOM 802 C CA . THR A 1 107 ? -25.751 -3.912 38.365 1.00 94.94 107 THR A CA 1
ATOM 803 C C . THR A 1 107 ? -24.460 -3.103 38.256 1.00 94.94 107 THR A C 1
ATOM 805 O O . THR A 1 107 ? -24.070 -2.731 37.151 1.00 94.94 107 THR A O 1
ATOM 808 N N . ALA A 1 108 ? -23.788 -2.809 39.371 1.00 96.25 108 ALA A N 1
ATOM 809 C CA . ALA A 1 108 ? -22.503 -2.122 39.371 1.00 96.25 108 ALA A CA 1
ATOM 810 C C . ALA A 1 108 ? -21.399 -3.022 38.798 1.00 96.25 108 ALA A C 1
ATOM 812 O O . ALA A 1 108 ? -20.628 -2.571 37.956 1.00 96.25 108 ALA A O 1
ATOM 813 N N . LEU A 1 109 ? -21.376 -4.307 39.168 1.00 96.88 109 LEU A N 1
ATOM 814 C CA . LEU A 1 109 ? -20.451 -5.290 38.596 1.00 96.88 109 LEU A CA 1
ATOM 815 C C . LEU A 1 109 ? -20.641 -5.446 37.084 1.00 96.88 109 LEU A C 1
ATOM 817 O O . LEU A 1 109 ? -19.660 -5.428 36.346 1.00 96.88 109 LEU A O 1
ATOM 821 N N . LEU A 1 110 ? -21.890 -5.535 36.614 1.00 96.62 110 LEU A N 1
ATOM 822 C CA . LEU A 1 110 ? -22.191 -5.601 35.180 1.00 96.62 110 LEU A CA 1
ATOM 823 C C . LEU A 1 110 ? -21.724 -4.344 34.441 1.00 96.62 110 LEU A C 1
ATOM 825 O O . LEU A 1 110 ? -21.086 -4.451 33.398 1.00 96.62 110 LEU A O 1
ATOM 829 N N . ARG A 1 111 ? -21.984 -3.155 34.996 1.00 97.56 111 ARG A N 1
ATOM 830 C CA . ARG A 1 111 ? -21.506 -1.891 34.418 1.00 97.56 111 ARG A CA 1
ATOM 831 C C . ARG A 1 111 ? -19.983 -1.845 34.346 1.00 97.56 111 ARG A C 1
ATOM 833 O O . ARG A 1 111 ? -19.453 -1.536 33.290 1.00 97.56 111 ARG A O 1
ATOM 840 N N . ASN A 1 112 ? -19.295 -2.214 35.424 1.00 97.31 112 ASN A N 1
ATOM 841 C CA . ASN A 1 112 ? -17.833 -2.249 35.466 1.00 97.31 112 ASN A CA 1
ATOM 842 C C . ASN A 1 112 ? -17.243 -3.267 34.485 1.00 97.31 112 ASN A C 1
ATOM 844 O O . ASN A 1 112 ? -16.194 -3.022 33.899 1.00 97.31 112 ASN A O 1
ATOM 848 N N . PHE A 1 113 ? -17.901 -4.411 34.299 1.00 98.12 113 PHE A N 1
ATOM 849 C CA . PHE A 1 113 ? -17.481 -5.396 33.309 1.00 98.12 113 PHE A CA 1
ATOM 850 C C . PHE A 1 113 ? -17.599 -4.840 31.886 1.00 98.12 113 PHE A C 1
ATOM 852 O O . PHE A 1 113 ? -16.647 -4.941 31.115 1.00 98.12 113 PHE A O 1
ATOM 859 N N . LEU A 1 114 ? -18.731 -4.209 31.561 1.00 97.94 114 LEU A N 1
ATOM 860 C CA . LEU A 1 114 ? -18.953 -3.601 30.248 1.00 97.94 114 LEU A CA 1
ATOM 861 C C . LEU A 1 114 ? -17.966 -2.462 29.974 1.00 97.94 114 LEU A C 1
ATOM 863 O O . LEU A 1 114 ? -17.361 -2.431 28.907 1.00 97.94 114 LEU A O 1
ATOM 867 N N . THR A 1 115 ? -17.730 -1.575 30.944 1.00 98.12 115 THR A N 1
ATOM 868 C CA . THR A 1 115 ? -16.758 -0.484 30.778 1.00 98.12 115 THR A CA 1
ATOM 869 C C . THR A 1 115 ? -15.329 -1.007 30.669 1.00 98.12 115 THR A C 1
ATOM 871 O O . THR A 1 115 ? -14.563 -0.532 29.835 1.00 98.12 115 THR A O 1
ATOM 874 N N . ALA A 1 116 ? -14.957 -2.029 31.445 1.00 97.81 116 ALA A N 1
ATOM 875 C CA . ALA A 1 116 ? -13.647 -2.664 31.321 1.00 97.81 116 ALA A CA 1
ATOM 876 C C . ALA A 1 116 ? -13.463 -3.345 29.955 1.00 97.81 116 ALA A C 1
ATOM 878 O O . ALA A 1 116 ? -12.359 -3.339 29.409 1.00 97.81 116 ALA A O 1
ATOM 879 N N . GLN A 1 117 ? -14.522 -3.936 29.399 1.00 97.94 117 GLN A N 1
ATOM 880 C CA . GLN A 1 117 ? -14.500 -4.532 28.065 1.00 97.94 117 GLN A CA 1
ATOM 881 C C . GLN A 1 117 ? -14.351 -3.468 26.969 1.00 97.94 117 GLN A C 1
ATOM 883 O O . GLN A 1 117 ? -13.552 -3.644 26.046 1.00 97.94 117 GLN A O 1
ATOM 888 N N . GLU A 1 118 ? -15.086 -2.363 27.075 1.00 97.88 118 GLU A N 1
ATOM 889 C CA . GLU A 1 118 ? -14.998 -1.238 26.142 1.00 97.88 118 GLU A CA 1
ATOM 890 C C . GLU A 1 118 ? -13.595 -0.618 26.151 1.00 97.88 118 GLU A C 1
ATOM 892 O O . GLU A 1 118 ? -12.979 -0.464 25.096 1.00 97.88 118 GLU A O 1
ATOM 897 N N . GLU A 1 119 ? -13.035 -0.357 27.334 1.00 97.94 119 GLU A N 1
ATOM 898 C CA . GLU A 1 119 ? -11.682 0.192 27.469 1.00 97.94 119 GLU A CA 1
ATOM 899 C C . GLU A 1 119 ? -10.611 -0.747 26.897 1.00 97.94 119 GLU A C 1
ATOM 901 O O . GLU A 1 119 ? -9.696 -0.292 26.211 1.00 97.94 119 GLU A O 1
ATOM 906 N N . ARG A 1 120 ? -10.738 -2.068 27.095 1.00 97.75 120 ARG A N 1
ATOM 907 C CA . ARG A 1 120 ? -9.839 -3.043 26.448 1.00 97.75 120 ARG A CA 1
ATOM 908 C C . ARG A 1 120 ? -9.909 -2.950 24.930 1.00 97.75 120 ARG A C 1
ATOM 910 O O . ARG A 1 120 ? -8.876 -2.805 24.288 1.00 97.75 120 ARG A O 1
ATOM 917 N N . THR A 1 121 ? -11.119 -2.953 24.378 1.00 97.75 121 THR A N 1
ATOM 918 C CA . THR A 1 121 ? -11.334 -2.855 22.927 1.00 97.75 121 THR A CA 1
ATOM 919 C C . THR A 1 121 ? -10.732 -1.563 22.374 1.00 97.75 121 THR A C 1
ATOM 921 O O . THR A 1 121 ? -10.032 -1.570 21.364 1.00 97.75 121 THR A O 1
ATOM 924 N N . ARG A 1 122 ? -10.924 -0.446 23.079 1.00 97.94 122 ARG A N 1
ATOM 925 C CA . ARG A 1 122 ? -10.365 0.854 22.707 1.00 97.94 122 ARG A CA 1
ATOM 926 C C . ARG A 1 122 ? -8.835 0.855 22.697 1.00 97.94 122 ARG A C 1
ATOM 928 O O . ARG A 1 122 ? -8.226 1.433 21.792 1.00 97.94 122 ARG A O 1
ATOM 935 N N . LEU A 1 123 ? -8.205 0.246 23.700 1.00 98.12 123 LEU A N 1
ATOM 936 C CA . LEU A 1 123 ? -6.750 0.107 23.746 1.00 98.12 123 LEU A CA 1
ATOM 937 C C . LEU A 1 123 ? -6.250 -0.779 22.605 1.00 98.12 123 LEU A C 1
ATOM 939 O O . LEU A 1 123 ? -5.296 -0.397 21.925 1.00 98.12 123 LEU A O 1
ATOM 943 N N . ASP A 1 124 ? -6.919 -1.900 22.346 1.00 97.88 124 ASP A N 1
ATOM 944 C CA . ASP A 1 124 ? -6.582 -2.810 21.251 1.00 97.88 124 ASP A CA 1
ATOM 945 C C . ASP A 1 124 ? -6.667 -2.100 19.895 1.00 97.88 124 ASP A C 1
ATOM 947 O O . ASP A 1 124 ? -5.721 -2.154 19.111 1.00 97.88 124 ASP A O 1
ATOM 951 N N . GLU A 1 125 ? -7.720 -1.317 19.644 1.00 98.00 125 GLU A N 1
ATOM 952 C CA . GLU A 1 125 ? -7.819 -0.486 18.442 1.00 98.00 125 GLU A CA 1
ATOM 953 C C . GLU A 1 125 ? -6.685 0.541 18.344 1.00 98.00 125 GLU A C 1
ATOM 955 O O . GLU A 1 125 ? -6.142 0.781 17.264 1.00 98.00 125 GLU A O 1
ATOM 960 N N . GLN A 1 126 ? -6.300 1.175 19.454 1.00 97.69 126 GLN A N 1
ATOM 961 C CA . GLN A 1 126 ? -5.186 2.120 19.455 1.00 97.69 126 GLN A CA 1
ATOM 962 C C . GLN A 1 126 ? -3.858 1.421 19.135 1.00 97.69 126 GLN A C 1
ATOM 964 O O . GLN A 1 126 ? -3.029 1.970 18.398 1.00 97.69 126 GLN A O 1
ATOM 969 N N . HIS A 1 127 ? -3.641 0.227 19.687 1.00 98.00 127 HIS A N 1
ATOM 970 C CA . HIS A 1 127 ? -2.486 -0.609 19.382 1.00 98.00 127 HIS A CA 1
ATOM 971 C C . HIS A 1 127 ? -2.483 -1.029 17.913 1.00 98.00 127 HIS A C 1
ATOM 973 O O . HIS A 1 127 ? -1.454 -0.871 17.249 1.00 98.00 127 HIS A O 1
ATOM 979 N N . GLN A 1 128 ? -3.633 -1.443 17.387 1.00 97.94 128 GLN A N 1
ATOM 980 C CA . GLN A 1 128 ? -3.798 -1.820 15.990 1.00 97.94 128 GLN A CA 1
ATOM 981 C C . GLN A 1 128 ? -3.490 -0.647 15.058 1.00 97.94 128 GLN A C 1
ATOM 983 O O . GLN A 1 128 ? -2.617 -0.760 14.207 1.00 97.94 128 GLN A O 1
ATOM 988 N N . ARG A 1 129 ? -4.068 0.538 15.292 1.00 97.69 129 ARG A N 1
ATOM 989 C CA . ARG A 1 129 ? -3.788 1.741 14.481 1.00 97.69 129 ARG A CA 1
ATOM 990 C C . ARG A 1 129 ? -2.298 2.098 14.466 1.00 97.69 129 ARG A C 1
ATOM 992 O O . ARG A 1 129 ? -1.771 2.540 13.446 1.00 97.69 129 ARG A O 1
ATOM 999 N N . LYS A 1 130 ? -1.595 1.920 15.593 1.00 97.38 130 LYS A N 1
ATOM 1000 C CA . LYS A 1 130 ? -0.137 2.123 15.666 1.00 97.38 130 LYS A CA 1
ATOM 1001 C C . LYS A 1 130 ? 0.629 1.060 14.874 1.00 97.38 130 LYS A C 1
ATOM 1003 O O . LYS A 1 130 ? 1.645 1.401 14.263 1.00 97.38 130 LYS A O 1
ATOM 1008 N N . ALA A 1 131 ? 0.185 -0.195 14.907 1.00 97.62 131 ALA A N 1
ATOM 1009 C CA . ALA A 1 131 ? 0.771 -1.284 14.132 1.00 97.62 131 ALA A CA 1
ATOM 1010 C C . ALA A 1 131 ? 0.565 -1.057 12.628 1.00 97.62 131 ALA A C 1
ATOM 1012 O O . ALA A 1 131 ? 1.549 -1.020 11.889 1.00 97.62 131 ALA A O 1
ATOM 1013 N N . ASP A 1 132 ? -0.661 -0.757 12.209 1.00 97.69 132 ASP A N 1
ATOM 1014 C CA . ASP A 1 132 ? -1.025 -0.465 10.822 1.00 97.69 132 ASP A CA 1
ATOM 1015 C C . ASP A 1 132 ? -0.236 0.736 10.293 1.00 97.69 132 ASP A C 1
ATOM 1017 O O . ASP A 1 132 ? 0.358 0.686 9.222 1.00 97.69 132 ASP A O 1
ATOM 1021 N N . ALA A 1 133 ? -0.117 1.819 11.070 1.00 97.50 133 ALA A N 1
ATOM 1022 C CA . ALA A 1 133 ? 0.674 2.979 10.658 1.00 97.50 133 ALA A CA 1
ATOM 1023 C C . ALA A 1 133 ? 2.158 2.638 10.422 1.00 97.50 133 ALA A C 1
ATOM 1025 O O . ALA A 1 133 ? 2.806 3.244 9.564 1.00 97.50 133 ALA A O 1
ATOM 1026 N N . ARG A 1 134 ? 2.719 1.684 11.177 1.00 96.12 134 ARG A N 1
ATOM 1027 C CA . ARG A 1 134 ? 4.086 1.187 10.955 1.00 96.12 134 ARG A CA 1
ATOM 1028 C C . ARG A 1 134 ? 4.154 0.286 9.731 1.00 96.12 134 ARG A C 1
ATOM 1030 O O . ARG A 1 134 ? 5.106 0.404 8.964 1.00 96.12 134 ARG A O 1
ATOM 1037 N N . GLU A 1 135 ? 3.175 -0.586 9.549 1.00 97.12 135 GLU A N 1
ATOM 1038 C CA . GLU A 1 135 ? 3.076 -1.469 8.392 1.00 97.12 135 GLU A CA 1
ATOM 1039 C C . GLU A 1 135 ? 2.959 -0.664 7.092 1.00 97.12 135 GLU A C 1
ATOM 1041 O O . GLU A 1 135 ? 3.792 -0.834 6.208 1.00 97.12 135 GLU A O 1
ATOM 1046 N N . ARG A 1 136 ? 2.069 0.333 7.022 1.00 97.44 136 ARG A N 1
ATOM 1047 C CA . ARG A 1 136 ? 1.926 1.217 5.851 1.00 97.44 136 ARG A CA 1
ATOM 1048 C C . ARG A 1 136 ? 3.210 1.954 5.482 1.00 97.44 136 ARG A C 1
ATOM 1050 O O . ARG A 1 136 ? 3.435 2.257 4.314 1.00 97.44 136 ARG A O 1
ATOM 1057 N N . ARG A 1 137 ? 4.075 2.276 6.453 1.00 96.12 137 ARG A N 1
ATOM 1058 C CA . ARG A 1 137 ? 5.402 2.849 6.155 1.00 96.12 137 ARG A CA 1
ATOM 1059 C C . ARG A 1 137 ? 6.307 1.824 5.478 1.00 96.12 137 ARG A C 1
ATOM 1061 O O . ARG A 1 137 ? 6.984 2.173 4.520 1.00 96.12 137 ARG A O 1
ATOM 1068 N N . LYS A 1 138 ? 6.305 0.580 5.962 1.00 97.38 138 LYS A N 1
ATOM 1069 C CA . LYS A 1 138 ? 7.070 -0.517 5.355 1.00 97.38 138 LYS A CA 1
ATOM 1070 C C . LYS A 1 138 ? 6.556 -0.836 3.953 1.00 97.38 138 LYS A C 1
ATOM 1072 O O . LYS A 1 138 ? 7.366 -0.961 3.046 1.00 97.38 138 LYS A O 1
ATOM 1077 N N . GLU A 1 139 ? 5.238 -0.895 3.778 1.00 97.50 139 GLU A N 1
ATOM 1078 C CA . GLU A 1 1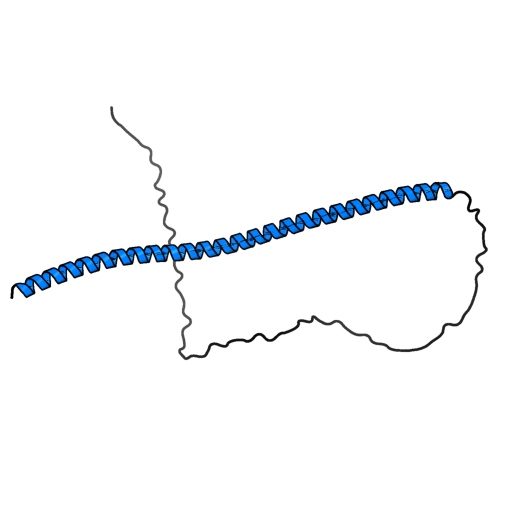39 ? 4.582 -1.129 2.490 1.00 97.50 139 GLU A CA 1
ATOM 1079 C C . GLU A 1 139 ? 4.980 -0.063 1.465 1.00 97.50 139 GLU A C 1
ATOM 1081 O O . GLU A 1 139 ? 5.416 -0.402 0.373 1.00 97.50 139 GLU A O 1
ATOM 1086 N N . LYS A 1 140 ? 4.950 1.225 1.835 1.00 97.81 140 LYS A N 1
ATOM 1087 C CA . LYS A 1 140 ? 5.404 2.312 0.950 1.00 97.81 140 LYS A CA 1
ATOM 1088 C C . LYS A 1 140 ? 6.861 2.154 0.520 1.00 97.81 140 LYS A C 1
ATOM 1090 O O . LYS A 1 140 ? 7.172 2.364 -0.648 1.00 97.81 140 LYS A O 1
ATOM 1095 N N . THR A 1 141 ? 7.752 1.785 1.441 1.00 97.75 141 THR A N 1
ATOM 1096 C CA . THR A 1 141 ? 9.161 1.536 1.108 1.00 97.75 141 THR A CA 1
ATOM 1097 C C . THR A 1 141 ? 9.313 0.324 0.189 1.00 97.75 141 THR A C 1
ATOM 1099 O O . THR A 1 141 ? 10.055 0.394 -0.787 1.00 97.75 141 THR A O 1
ATOM 1102 N N . ALA A 1 142 ? 8.598 -0.767 0.470 1.00 98.25 142 ALA A N 1
ATOM 1103 C CA . ALA A 1 142 ? 8.613 -1.970 -0.357 1.00 98.25 142 ALA A CA 1
ATOM 1104 C C . ALA A 1 142 ? 8.073 -1.690 -1.767 1.00 98.25 142 ALA A C 1
ATOM 1106 O O . ALA A 1 142 ? 8.694 -2.098 -2.744 1.00 98.25 142 ALA A O 1
ATOM 1107 N N . GLN A 1 143 ? 6.987 -0.924 -1.880 1.00 98.44 143 GLN A N 1
ATOM 1108 C CA . GLN A 1 143 ? 6.420 -0.509 -3.159 1.00 98.44 143 GLN A CA 1
ATOM 1109 C C . GLN A 1 143 ? 7.401 0.364 -3.945 1.00 98.44 143 GLN A C 1
ATOM 1111 O O . GLN A 1 143 ? 7.674 0.087 -5.107 1.00 98.44 143 GLN A O 1
ATOM 1116 N N . ALA A 1 144 ? 8.007 1.368 -3.303 1.00 98.38 144 ALA A N 1
ATOM 1117 C CA . ALA A 1 144 ? 9.000 2.218 -3.957 1.00 98.38 144 ALA A CA 1
ATOM 1118 C C . ALA A 1 144 ? 10.216 1.414 -4.456 1.00 98.38 144 ALA A C 1
ATOM 1120 O O . ALA A 1 144 ? 10.750 1.697 -5.531 1.00 98.38 144 ALA A O 1
ATOM 1121 N N . MET A 1 145 ? 10.642 0.398 -3.699 1.00 98.56 145 MET A N 1
ATOM 1122 C CA . MET A 1 145 ? 11.699 -0.526 -4.110 1.00 98.56 145 MET A CA 1
ATOM 1123 C C . MET A 1 145 ? 11.261 -1.402 -5.288 1.00 98.56 145 MET A C 1
ATOM 1125 O O . MET A 1 145 ? 12.025 -1.548 -6.239 1.00 98.56 145 MET A O 1
ATOM 1129 N N . ALA A 1 146 ? 10.044 -1.948 -5.260 1.00 98.69 146 ALA A N 1
ATOM 1130 C CA . ALA A 1 146 ? 9.489 -2.728 -6.363 1.00 98.69 146 ALA A CA 1
ATOM 1131 C C . ALA A 1 146 ? 9.423 -1.900 -7.656 1.00 98.69 146 ALA A C 1
ATOM 1133 O O . ALA A 1 146 ? 9.904 -2.346 -8.697 1.00 98.69 146 ALA A O 1
ATOM 1134 N N . ASP A 1 147 ? 8.946 -0.657 -7.573 1.00 98.69 147 ASP A N 1
ATOM 1135 C CA . ASP A 1 147 ? 8.886 0.259 -8.713 1.00 98.69 147 ASP A CA 1
ATOM 1136 C C . ASP A 1 147 ? 10.290 0.586 -9.250 1.00 98.69 147 ASP A C 1
ATOM 1138 O O . ASP A 1 147 ? 10.509 0.647 -10.462 1.00 98.69 147 ASP A O 1
ATOM 1142 N N . ALA A 1 148 ? 11.269 0.795 -8.361 1.00 98.62 148 ALA A N 1
ATOM 1143 C CA . ALA A 1 148 ? 12.657 1.029 -8.753 1.00 98.62 148 ALA A CA 1
ATOM 1144 C C . ALA A 1 148 ? 13.271 -0.196 -9.447 1.00 98.62 148 ALA A C 1
ATOM 1146 O O . ALA A 1 148 ? 13.923 -0.045 -10.480 1.00 98.62 148 ALA A O 1
ATOM 1147 N N . MET A 1 149 ? 13.024 -1.400 -8.926 1.00 98.69 149 MET A N 1
ATOM 1148 C CA . MET A 1 149 ? 13.461 -2.647 -9.554 1.00 98.69 149 MET A CA 1
ATOM 1149 C C . MET A 1 149 ? 12.803 -2.861 -10.917 1.00 98.69 149 MET A C 1
ATOM 1151 O O . MET A 1 149 ? 13.499 -3.239 -11.852 1.00 98.69 149 MET A O 1
ATOM 1155 N N . GLY A 1 150 ? 11.515 -2.542 -11.074 1.00 98.56 150 GLY A N 1
ATOM 1156 C CA . GLY A 1 150 ? 10.833 -2.605 -12.370 1.00 98.56 150 GLY A CA 1
ATOM 1157 C C . GLY A 1 150 ? 11.453 -1.665 -13.410 1.00 98.56 150 GLY A C 1
ATOM 1158 O O . GLY A 1 150 ? 11.704 -2.064 -14.550 1.00 98.56 150 GLY A O 1
ATOM 1159 N N . ARG A 1 151 ? 11.796 -0.432 -13.008 1.00 98.69 151 ARG A N 1
ATOM 1160 C CA . ARG A 1 151 ? 12.517 0.509 -13.885 1.00 98.69 151 ARG A CA 1
ATOM 1161 C C . ARG A 1 151 ? 13.914 0.008 -14.249 1.00 98.69 151 ARG A C 1
ATOM 1163 O O . ARG A 1 151 ? 14.306 0.123 -15.406 1.00 98.69 151 ARG A O 1
ATOM 1170 N N . MET A 1 152 ? 14.650 -0.563 -13.293 1.00 98.75 152 MET A N 1
ATOM 1171 C CA . MET A 1 152 ? 15.957 -1.167 -13.570 1.00 98.75 152 MET A CA 1
ATOM 1172 C C . MET A 1 152 ? 15.840 -2.360 -14.516 1.00 98.75 152 MET A C 1
ATOM 1174 O O . MET A 1 152 ? 16.613 -2.439 -15.461 1.00 98.75 152 MET A O 1
ATOM 1178 N N . ALA A 1 153 ? 14.862 -3.245 -14.315 1.00 98.75 153 ALA A N 1
ATOM 1179 C CA . ALA A 1 153 ? 14.622 -4.388 -15.191 1.00 98.75 153 ALA A CA 1
ATOM 1180 C C . ALA A 1 153 ? 14.363 -3.937 -16.636 1.00 98.75 153 ALA A C 1
ATOM 1182 O O . ALA A 1 153 ? 15.011 -4.430 -17.552 1.00 98.75 153 ALA A O 1
ATOM 1183 N N . THR A 1 154 ? 13.516 -2.920 -16.823 1.00 98.75 154 THR A N 1
ATOM 1184 C CA . THR A 1 154 ? 13.239 -2.342 -18.151 1.00 98.75 154 THR A CA 1
ATOM 1185 C C . THR A 1 154 ? 14.497 -1.726 -18.777 1.00 98.75 154 THR A C 1
ATOM 1187 O O . THR A 1 154 ? 14.765 -1.889 -19.966 1.00 98.75 154 THR A O 1
ATOM 1190 N N . ALA A 1 155 ? 15.305 -1.012 -17.987 1.00 98.75 155 ALA A N 1
ATOM 1191 C CA . ALA A 1 155 ? 16.556 -0.436 -18.474 1.00 98.75 155 ALA A CA 1
ATOM 1192 C C . ALA A 1 155 ? 17.569 -1.520 -18.875 1.00 98.75 155 ALA A C 1
ATOM 1194 O O . ALA A 1 155 ? 18.231 -1.389 -19.904 1.00 98.75 155 ALA A O 1
ATOM 1195 N N . LEU A 1 156 ? 17.671 -2.592 -18.087 1.00 98.69 156 LEU A N 1
ATOM 1196 C CA . LEU A 1 156 ? 18.538 -3.731 -18.378 1.00 98.69 156 LEU A CA 1
ATOM 1197 C C . LEU A 1 156 ? 18.086 -4.469 -19.637 1.00 98.69 156 LEU A C 1
ATOM 1199 O O . LEU A 1 156 ? 18.930 -4.786 -20.464 1.00 98.69 156 LEU A O 1
ATOM 1203 N N . GLU A 1 157 ? 16.783 -4.654 -19.838 1.00 98.56 157 GLU A N 1
ATOM 1204 C CA . GLU A 1 157 ? 16.235 -5.235 -21.067 1.00 98.56 157 GLU A CA 1
ATOM 1205 C C . GLU A 1 157 ? 16.637 -4.422 -22.310 1.00 98.56 157 GLU A C 1
ATOM 1207 O O . GLU A 1 157 ? 17.131 -4.978 -23.293 1.00 98.56 157 GLU A O 1
ATOM 1212 N N . LEU A 1 158 ? 16.526 -3.090 -22.251 1.00 98.62 158 LEU A N 1
ATOM 1213 C CA . LEU A 1 158 ? 16.970 -2.209 -23.337 1.00 98.62 158 LEU A CA 1
ATOM 1214 C C . LEU A 1 158 ? 18.480 -2.298 -23.591 1.00 98.62 158 LEU A C 1
ATOM 1216 O O . LEU A 1 158 ? 18.917 -2.257 -24.744 1.00 98.62 158 LEU A O 1
ATOM 1220 N N . ILE A 1 159 ? 19.285 -2.393 -22.530 1.00 98.62 159 ILE A N 1
ATOM 1221 C CA . ILE A 1 159 ? 20.738 -2.554 -22.644 1.00 98.62 159 ILE A CA 1
ATOM 1222 C C . ILE A 1 159 ? 21.064 -3.895 -23.302 1.00 98.62 159 ILE A C 1
ATOM 1224 O O . ILE A 1 159 ? 21.828 -3.909 -24.266 1.00 98.62 159 ILE A O 1
ATOM 1228 N N . SER A 1 160 ? 20.458 -4.991 -22.844 1.00 98.62 160 SER A N 1
ATOM 1229 C CA . SER A 1 160 ? 20.646 -6.324 -23.421 1.00 98.62 160 SER A CA 1
ATOM 1230 C C . SER A 1 160 ? 20.242 -6.362 -24.895 1.00 98.62 160 SER A C 1
ATOM 1232 O O . SER A 1 160 ? 21.030 -6.800 -25.722 1.00 98.62 160 SER A O 1
ATOM 1234 N N . SER A 1 161 ? 19.107 -5.765 -25.271 1.00 98.62 161 SER A N 1
ATOM 1235 C CA . SER A 1 161 ? 18.691 -5.670 -26.679 1.00 98.62 161 SER A CA 1
ATOM 1236 C C . SER A 1 161 ? 19.713 -4.930 -27.561 1.00 98.62 161 SER A C 1
ATOM 1238 O O . SER A 1 161 ? 20.011 -5.337 -28.693 1.00 98.62 161 SER A O 1
ATOM 1240 N N . LYS A 1 162 ? 20.309 -3.845 -27.047 1.00 98.69 162 LYS A N 1
ATOM 1241 C CA . LYS A 1 162 ? 21.396 -3.145 -27.750 1.00 98.69 162 LYS A CA 1
ATOM 1242 C C . LYS A 1 162 ? 22.652 -4.007 -27.845 1.00 98.69 162 LYS A C 1
ATOM 1244 O O . LYS A 1 162 ? 23.290 -4.008 -28.897 1.00 98.69 162 LYS A O 1
ATOM 1249 N N . GLN A 1 163 ? 22.999 -4.724 -26.778 1.00 98.69 163 GLN A N 1
ATOM 1250 C CA . GLN A 1 163 ? 24.130 -5.652 -26.766 1.00 98.69 163 GLN A CA 1
ATOM 1251 C C . GLN A 1 163 ? 23.944 -6.758 -27.809 1.00 98.69 163 GLN A C 1
ATOM 1253 O O . GLN A 1 163 ? 24.853 -6.971 -28.605 1.00 98.69 163 GLN A O 1
ATOM 1258 N N . ASP A 1 164 ? 22.760 -7.364 -27.899 1.00 98.56 164 ASP A N 1
ATOM 1259 C CA . ASP A 1 164 ? 22.439 -8.386 -28.902 1.00 98.56 164 ASP A CA 1
ATOM 1260 C C . ASP A 1 164 ? 22.598 -7.851 -30.328 1.00 98.56 164 ASP A C 1
ATOM 1262 O O . ASP A 1 164 ? 23.167 -8.509 -31.200 1.00 98.56 164 ASP A O 1
ATOM 1266 N N . THR A 1 165 ? 22.169 -6.608 -30.568 1.00 98.62 165 THR A N 1
ATOM 1267 C CA . THR A 1 165 ? 22.344 -5.951 -31.871 1.00 98.62 165 THR A CA 1
ATOM 1268 C C . THR A 1 165 ? 23.822 -5.756 -32.215 1.00 98.62 165 THR A C 1
ATOM 1270 O O . THR A 1 165 ? 24.230 -5.996 -33.354 1.00 98.62 165 THR A O 1
ATOM 1273 N N . ILE A 1 166 ? 24.632 -5.321 -31.245 1.00 98.62 166 ILE A N 1
ATOM 1274 C CA . ILE A 1 166 ? 26.080 -5.148 -31.421 1.00 98.62 166 ILE A CA 1
ATOM 1275 C C . ILE A 1 166 ? 26.740 -6.498 -31.699 1.00 98.62 166 ILE A C 1
ATOM 1277 O O . ILE A 1 166 ? 27.527 -6.596 -32.636 1.00 98.62 166 ILE A O 1
ATOM 1281 N N . ILE A 1 167 ? 26.388 -7.543 -30.949 1.00 98.31 167 ILE A N 1
ATOM 1282 C CA . ILE A 1 167 ? 26.893 -8.903 -31.167 1.00 98.31 167 ILE A CA 1
ATOM 1283 C C . ILE A 1 167 ? 26.557 -9.364 -32.586 1.00 98.31 167 ILE A C 1
ATOM 1285 O O . ILE A 1 167 ? 27.452 -9.786 -33.314 1.00 98.31 167 ILE A O 1
ATOM 1289 N N . ALA A 1 168 ? 25.307 -9.197 -33.023 1.00 98.44 168 ALA A N 1
ATOM 1290 C CA . ALA A 1 168 ? 24.887 -9.565 -34.371 1.00 98.44 168 ALA A CA 1
ATOM 1291 C C . ALA A 1 168 ? 25.647 -8.785 -35.460 1.00 98.44 168 ALA A C 1
ATOM 1293 O O . ALA A 1 168 ? 25.950 -9.327 -36.522 1.00 98.44 168 ALA A O 1
ATOM 1294 N N . LEU A 1 169 ? 25.963 -7.507 -35.226 1.00 98.44 169 LEU A N 1
ATOM 1295 C CA . LEU A 1 169 ? 26.790 -6.710 -36.138 1.00 98.44 169 LEU A CA 1
ATOM 1296 C C . LEU A 1 169 ? 28.230 -7.225 -36.197 1.00 98.44 169 LEU A C 1
ATOM 1298 O O . LEU A 1 169 ? 28.767 -7.375 -37.292 1.00 98.44 169 LEU A O 1
ATOM 1302 N N . LEU A 1 170 ? 28.837 -7.501 -35.043 1.00 98.31 170 LEU A N 1
ATOM 1303 C CA . LEU A 1 170 ? 30.202 -8.015 -34.951 1.00 98.31 170 LEU A CA 1
ATOM 1304 C C . LEU A 1 170 ? 30.329 -9.397 -35.599 1.00 98.31 170 LEU A C 1
ATOM 1306 O O . LEU A 1 170 ? 31.277 -9.614 -36.343 1.00 98.31 170 LEU A O 1
ATOM 1310 N N . GLN A 1 171 ? 29.354 -10.287 -35.391 1.00 97.38 171 GLN A N 1
ATOM 1311 C CA . GLN A 1 171 ? 29.287 -11.593 -36.057 1.00 97.38 171 GLN A CA 1
ATOM 1312 C C . GLN A 1 171 ? 29.251 -11.434 -37.579 1.00 97.38 171 GLN A C 1
ATOM 1314 O O . GLN A 1 171 ? 30.107 -11.972 -38.263 1.00 97.38 171 GLN A O 1
ATOM 1319 N N . ARG A 1 172 ? 28.362 -10.584 -38.115 1.00 97.50 172 ARG A N 1
ATOM 1320 C CA . ARG A 1 172 ? 28.293 -10.326 -39.567 1.00 97.50 172 ARG A CA 1
ATOM 1321 C C . ARG A 1 172 ? 29.574 -9.737 -40.161 1.00 97.50 172 ARG A C 1
ATOM 1323 O O . ARG A 1 172 ? 29.826 -9.922 -41.349 1.00 97.50 172 ARG A O 1
ATOM 1330 N N . LEU A 1 173 ? 30.324 -8.949 -39.389 1.00 97.44 173 LEU A N 1
ATOM 1331 C CA . LEU A 1 173 ? 31.621 -8.423 -39.821 1.00 97.44 173 LEU A CA 1
ATOM 1332 C C . LEU A 1 173 ? 32.692 -9.511 -39.795 1.00 97.44 173 LEU A C 1
ATOM 1334 O O . LEU A 1 173 ? 33.482 -9.585 -40.730 1.00 97.44 173 LEU A O 1
ATOM 1338 N N . ALA A 1 174 ? 32.691 -10.351 -38.760 1.00 97.50 174 ALA A N 1
ATOM 1339 C CA . ALA A 1 174 ? 33.587 -11.494 -38.660 1.00 97.50 174 ALA A CA 1
ATOM 1340 C C . ALA A 1 174 ? 33.327 -12.515 -39.776 1.00 97.50 174 ALA A C 1
ATOM 1342 O O . ALA A 1 174 ? 34.275 -12.974 -40.384 1.00 97.50 174 ALA A O 1
ATOM 1343 N N . ASP A 1 175 ? 32.068 -12.790 -40.120 1.00 94.62 175 ASP A N 1
ATOM 1344 C CA . ASP A 1 175 ? 31.701 -13.732 -41.189 1.00 94.62 175 ASP A CA 1
ATOM 1345 C C . ASP A 1 175 ? 32.067 -13.232 -42.602 1.00 94.62 175 ASP A C 1
ATOM 1347 O O . ASP A 1 175 ? 32.030 -13.991 -43.571 1.00 94.62 175 ASP A O 1
ATOM 1351 N N . LYS A 1 176 ? 32.367 -11.934 -42.754 1.00 90.00 176 LYS A N 1
ATOM 1352 C CA . LYS A 1 176 ? 32.746 -11.310 -44.032 1.00 90.00 176 LYS A CA 1
ATOM 1353 C C . LYS A 1 176 ? 34.249 -11.352 -44.319 1.00 90.00 176 LYS A C 1
ATOM 1355 O O . LYS A 1 176 ? 34.633 -11.016 -45.442 1.00 90.00 176 LYS A O 1
ATOM 1360 N N . HIS A 1 177 ? 35.068 -11.696 -43.329 1.00 70.31 177 HIS A N 1
ATOM 1361 C CA . HIS A 1 177 ? 36.528 -11.720 -43.398 1.00 70.31 177 HIS A CA 1
ATOM 1362 C C . HIS A 1 177 ? 37.060 -13.116 -43.083 1.00 70.31 177 HIS A C 1
ATOM 1364 O O . HIS A 1 177 ? 38.127 -13.445 -43.645 1.00 70.31 177 HIS A O 1
#

pLDDT: mean 71.74, std 23.55, range [34.25, 98.75]

Secondary structure (DSSP, 8-state):
---------------------------------------------------------------------------------S-HHHHHHHHHHHHHHHHHHHHHHHHHHHHHHHHHHHHHHHHHHHHHHHHHHHHHHHHHHHHHHHHHHHHHHHHHHHHHHHHHHHHHHHHHHHTT-